Protein AF-A0A8J5N1U4-F1 (afdb_monomer_lite)

pLDDT: mean 74.16, std 12.78, range [39.78, 93.88]

Organism: Homarus americanus (NCBI:txid6706)

Secondary structure (DSSP, 8-state):
-----------------SPPP----TTSPPPP--SS-HHHHHHHHHHTTTTSEEEE-TTT--EEEHHHHHHHHHHHHHHHHHTT--HHHHHHHHHHHTT-SEEEE-GGGHHHHHHHHTTSPTTS-SEEEESS--SSS-BHHHHHTSPPPPP---

Foldseek 3Di:
DDDDDDDDDPDDPPPPPDDDDDDDCPDDHDPDDDPDDPVVVVLVVLVVQPQDWDDADPPVRDTDHSNRVSVCVVVVVVVCVVVVNDPLNVLLVVLQVVLEQEEEEEPVCVVSPVVSVVPHPPRSHNYYEYDDDDPVHHHCVVVVPDDPDPDDDD

Radius of gyration: 26.56 Å; chains: 1; bounding box: 41×57×95 Å

InterPro domains:
  IPR042099 ANL, N-terminal domain [G3DSA:3.40.50.12780] (29-153)

Structure (mmCIF, N/CA/C/O backbone):
data_AF-A0A8J5N1U4-F1
#
_entry.id   AF-A0A8J5N1U4-F1
#
loop_
_atom_site.group_PDB
_atom_site.id
_atom_site.type_symbol
_atom_site.label_atom_id
_atom_site.label_alt_id
_atom_site.label_comp_id
_atom_site.label_asym_id
_atom_site.label_entity_id
_atom_site.label_seq_id
_atom_site.pdbx_PDB_ins_code
_atom_site.Cartn_x
_atom_site.Cartn_y
_atom_site.Cartn_z
_atom_site.occupancy
_atom_site.B_iso_or_equiv
_atom_site.auth_seq_id
_atom_site.auth_comp_id
_atom_site.auth_asym_id
_atom_site.auth_atom_id
_atom_site.pdbx_PDB_model_num
ATOM 1 N N . MET A 1 1 ? 19.398 -33.266 -76.363 1.00 41.66 1 MET A N 1
ATOM 2 C CA . MET A 1 1 ? 19.582 -32.140 -75.424 1.00 41.66 1 MET A CA 1
ATOM 3 C C . MET A 1 1 ? 18.182 -31.602 -75.144 1.00 41.66 1 MET A C 1
ATOM 5 O O . MET A 1 1 ? 17.667 -30.876 -75.972 1.00 41.66 1 MET A O 1
ATOM 9 N N . SER A 1 2 ? 17.373 -32.185 -74.257 1.00 44.72 2 SER A N 1
ATOM 10 C CA . SER A 1 2 ? 17.495 -32.289 -72.787 1.00 44.72 2 SER A CA 1
ATOM 11 C C . SER A 1 2 ? 17.597 -30.916 -72.117 1.00 44.72 2 SER A C 1
ATOM 13 O O . SER A 1 2 ? 18.634 -30.275 -72.226 1.00 44.72 2 SER A O 1
ATOM 15 N N . GLY A 1 3 ? 16.516 -30.512 -71.441 1.00 39.78 3 GLY A N 1
ATOM 16 C CA . GLY A 1 3 ? 16.368 -29.276 -70.657 1.00 39.78 3 GLY A CA 1
ATOM 17 C C . GLY A 1 3 ? 14.884 -28.889 -70.560 1.00 39.78 3 GLY A C 1
ATOM 18 O O . GLY A 1 3 ? 14.394 -28.141 -71.392 1.00 39.78 3 GLY A O 1
ATOM 19 N N . GLN A 1 4 ? 14.061 -29.672 -69.856 1.00 44.44 4 GLN A N 1
ATOM 20 C CA . GLN A 1 4 ? 13.624 -29.440 -68.467 1.00 44.44 4 GLN A CA 1
ATOM 21 C C . GLN A 1 4 ? 12.829 -28.140 -68.235 1.00 44.44 4 GLN A C 1
ATOM 23 O O . GLN A 1 4 ? 13.352 -27.034 -68.273 1.00 44.44 4 GLN A O 1
ATOM 28 N N . GLN A 1 5 ? 11.542 -28.369 -67.954 1.00 47.91 5 GLN A N 1
ATOM 29 C CA . GLN A 1 5 ? 10.615 -27.577 -67.146 1.00 47.91 5 GLN A CA 1
ATOM 30 C C . GLN A 1 5 ? 11.279 -26.648 -66.120 1.00 47.91 5 GLN A C 1
ATOM 32 O O . GLN A 1 5 ? 12.020 -27.122 -65.265 1.00 47.91 5 GLN A O 1
ATOM 37 N N . GLN A 1 6 ? 10.805 -25.401 -66.055 1.00 46.56 6 GLN A N 1
ATOM 38 C CA . GLN A 1 6 ? 10.386 -24.859 -64.764 1.00 46.56 6 GLN A CA 1
ATOM 39 C C . GLN A 1 6 ? 9.267 -23.828 -64.941 1.00 46.56 6 GLN A C 1
ATOM 41 O O . GLN A 1 6 ? 9.483 -22.673 -65.293 1.00 46.56 6 GLN A O 1
ATOM 46 N N . GLN A 1 7 ? 8.039 -24.289 -64.693 1.00 48.97 7 GLN A N 1
ATOM 47 C CA . GLN A 1 7 ? 6.979 -23.440 -64.168 1.00 48.97 7 GLN A CA 1
ATOM 48 C C . GLN A 1 7 ? 7.471 -22.880 -62.830 1.00 48.97 7 GLN A C 1
ATOM 50 O O . GLN A 1 7 ? 7.702 -23.647 -61.898 1.00 48.97 7 GLN A O 1
ATOM 55 N N . GLN A 1 8 ? 7.604 -21.563 -62.724 1.00 47.72 8 GLN A N 1
ATOM 56 C CA . GLN A 1 8 ? 7.517 -20.890 -61.435 1.00 47.72 8 GLN A CA 1
ATOM 57 C C . GLN A 1 8 ? 6.198 -20.136 -61.404 1.00 47.72 8 GLN A C 1
ATOM 59 O O . GLN A 1 8 ? 6.012 -19.091 -6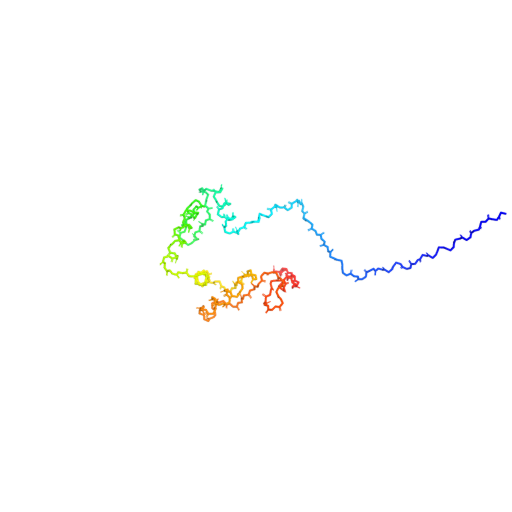2.020 1.00 47.72 8 GLN A O 1
ATOM 64 N N . GLN A 1 9 ? 5.256 -20.782 -60.722 1.00 46.69 9 GLN A N 1
ATOM 65 C CA . GLN A 1 9 ? 4.173 -20.127 -60.018 1.00 46.69 9 GLN A CA 1
ATOM 66 C C . GLN A 1 9 ? 4.811 -19.113 -59.069 1.00 46.69 9 GLN A C 1
ATOM 68 O O . GLN A 1 9 ? 5.554 -19.527 -58.183 1.00 46.69 9 GLN A O 1
ATOM 73 N N . ASP A 1 10 ? 4.509 -17.828 -59.224 1.00 41.28 10 ASP A N 1
ATOM 74 C CA . ASP A 1 10 ? 4.694 -16.891 -58.122 1.00 41.28 10 ASP A CA 1
ATOM 75 C C . ASP A 1 10 ? 3.323 -16.626 -57.513 1.00 41.28 10 ASP A C 1
ATOM 77 O O . ASP A 1 10 ? 2.457 -15.933 -58.057 1.00 41.28 10 ASP A O 1
ATOM 81 N N . GLY A 1 11 ? 3.100 -17.362 -56.426 1.00 40.69 11 GLY A N 1
ATOM 82 C CA . GLY A 1 11 ? 1.890 -17.367 -55.638 1.00 40.69 11 GLY A CA 1
ATOM 83 C C . GLY A 1 11 ? 1.672 -16.006 -55.000 1.00 40.69 11 GLY A C 1
ATOM 84 O O . GLY A 1 11 ? 2.593 -15.371 -54.490 1.00 40.69 11 GLY A O 1
ATOM 85 N N . GLY A 1 12 ? 0.413 -15.576 -55.024 1.00 42.41 12 GLY A N 1
ATOM 86 C CA . GLY A 1 12 ? -0.030 -14.341 -54.405 1.00 42.41 12 GLY A CA 1
ATOM 87 C C . GLY A 1 12 ? 0.513 -14.196 -52.986 1.00 42.41 12 GLY A C 1
ATOM 88 O O . GLY A 1 12 ? 0.215 -15.001 -52.102 1.00 42.41 12 GLY A O 1
ATOM 89 N N . SER A 1 13 ? 1.270 -13.120 -52.780 1.00 47.00 13 SER A N 1
ATOM 90 C CA . SER A 1 13 ? 1.618 -12.612 -51.460 1.00 47.00 13 SER A CA 1
ATOM 91 C C . SER A 1 13 ? 0.327 -12.166 -50.774 1.00 47.00 13 SER A C 1
ATOM 93 O O . SER A 1 13 ? -0.119 -11.021 -50.883 1.00 47.00 13 SER A O 1
ATOM 95 N N . ARG A 1 14 ? -0.339 -13.118 -50.112 1.00 47.19 14 ARG A N 1
ATOM 96 C CA . ARG A 1 14 ? -1.387 -12.838 -49.135 1.00 47.19 14 ARG A CA 1
ATOM 97 C C . ARG A 1 14 ? -0.720 -12.036 -48.027 1.00 47.19 14 ARG A C 1
ATOM 99 O O . ARG A 1 14 ? -0.012 -12.595 -47.193 1.00 47.19 14 ARG A O 1
ATOM 106 N N . ARG A 1 15 ? -0.928 -10.716 -48.034 1.00 52.91 15 ARG A N 1
ATOM 107 C CA . ARG A 1 15 ? -0.676 -9.874 -46.863 1.00 52.91 15 ARG A CA 1
ATOM 108 C C . ARG A 1 15 ? -1.424 -10.516 -45.699 1.00 52.91 15 ARG A C 1
ATOM 110 O O . ARG A 1 15 ? -2.650 -10.534 -45.705 1.00 52.91 15 ARG A O 1
ATOM 117 N N . SER A 1 16 ? -0.683 -11.099 -44.760 1.00 56.88 16 SER A N 1
ATOM 118 C CA . SER A 1 16 ? -1.241 -11.563 -43.494 1.00 56.88 16 SER A CA 1
ATOM 119 C C . SER A 1 16 ? -1.941 -10.369 -42.835 1.00 56.88 16 SER A C 1
ATOM 121 O O . SER A 1 16 ? -1.305 -9.359 -42.536 1.00 56.88 16 SER A O 1
ATOM 123 N N . THR A 1 17 ? -3.263 -10.472 -42.707 1.00 61.09 17 THR A N 1
ATOM 124 C CA . THR A 1 17 ? -4.154 -9.554 -41.980 1.00 61.09 17 THR A CA 1
ATOM 125 C C . THR A 1 17 ? -4.176 -9.850 -40.484 1.00 61.09 17 THR A C 1
ATOM 127 O O . THR A 1 17 ? -5.016 -9.311 -39.767 1.00 61.09 17 THR A O 1
ATOM 130 N N . GLU A 1 18 ? -3.298 -10.729 -40.002 1.00 58.34 18 GLU A N 1
ATOM 131 C CA . GLU A 1 18 ? -3.240 -11.041 -38.584 1.00 58.34 18 GLU A CA 1
ATOM 132 C C . GLU A 1 18 ? -2.571 -9.883 -37.836 1.00 58.34 18 GLU A C 1
ATOM 134 O O . GLU A 1 18 ? -1.501 -9.415 -38.250 1.00 58.34 18 GLU A O 1
ATOM 139 N N . PRO A 1 19 ? -3.196 -9.385 -36.755 1.00 63.00 19 PRO A N 1
ATOM 140 C CA . PRO A 1 19 ? -2.589 -8.363 -35.921 1.00 63.00 19 PRO A CA 1
ATOM 141 C C . PRO A 1 19 ? -1.254 -8.886 -35.387 1.00 63.00 19 PRO A C 1
ATOM 143 O O . PRO A 1 19 ? -1.186 -9.951 -34.778 1.00 63.00 19 PRO A O 1
ATOM 146 N N . ARG A 1 20 ? -0.177 -8.139 -35.642 1.00 67.38 20 ARG A N 1
ATOM 147 C CA . ARG A 1 20 ? 1.152 -8.455 -35.116 1.00 67.38 20 ARG A CA 1
ATOM 148 C C . ARG A 1 20 ? 1.341 -7.727 -33.798 1.00 67.38 20 ARG A C 1
ATOM 150 O O . ARG A 1 20 ? 1.148 -6.514 -33.737 1.00 67.38 20 ARG A O 1
ATOM 157 N N . ILE A 1 21 ? 1.735 -8.464 -32.767 1.00 73.19 21 ILE A N 1
ATOM 158 C CA . ILE A 1 21 ? 2.189 -7.876 -31.509 1.00 73.19 21 ILE A CA 1
ATOM 159 C C . ILE A 1 21 ? 3.539 -7.214 -31.793 1.00 73.19 21 ILE A C 1
ATOM 161 O O . ILE A 1 21 ? 4.457 -7.854 -32.306 1.00 73.19 21 ILE A O 1
ATOM 165 N N . LEU A 1 22 ? 3.630 -5.914 -31.522 1.00 63.53 22 LEU A N 1
ATOM 166 C CA . LEU A 1 22 ? 4.892 -5.187 -31.545 1.00 63.53 22 LEU A CA 1
ATOM 167 C C . LEU A 1 22 ? 5.527 -5.328 -30.163 1.00 63.53 22 LEU A C 1
ATOM 169 O O . LEU A 1 22 ? 5.060 -4.721 -29.202 1.00 63.53 22 LEU A O 1
ATOM 173 N N . GLU A 1 23 ? 6.571 -6.143 -30.071 1.00 72.88 23 GLU A N 1
ATOM 174 C CA . GLU A 1 23 ? 7.430 -6.211 -28.890 1.00 72.88 23 GLU A CA 1
ATOM 175 C C . GLU A 1 23 ? 8.497 -5.114 -29.019 1.00 72.88 23 GLU A C 1
ATOM 177 O O . GLU A 1 23 ? 9.260 -5.078 -29.985 1.00 72.88 23 GLU A O 1
ATOM 182 N N . TRP A 1 24 ? 8.492 -4.157 -28.088 1.00 77.75 24 TRP A N 1
ATOM 183 C CA . TRP A 1 24 ? 9.495 -3.098 -27.995 1.00 77.75 24 TRP A CA 1
ATOM 184 C C . TRP A 1 24 ? 10.189 -3.190 -26.637 1.00 77.75 24 TRP A C 1
ATOM 186 O O . TRP A 1 24 ? 9.591 -2.874 -25.612 1.00 77.75 24 TRP A O 1
ATOM 196 N N . ASP A 1 25 ? 11.462 -3.583 -26.646 1.00 71.31 25 ASP A N 1
ATOM 197 C CA . ASP A 1 25 ? 12.261 -3.826 -25.435 1.00 71.31 25 ASP A CA 1
ATOM 198 C C . ASP A 1 25 ? 12.846 -2.551 -24.795 1.00 71.31 25 ASP A C 1
ATOM 200 O O . ASP A 1 25 ? 13.636 -2.616 -23.854 1.00 71.31 25 ASP A O 1
ATOM 204 N N . GLY A 1 26 ? 12.467 -1.365 -25.286 1.00 69.25 26 GLY A N 1
ATOM 205 C CA . GLY A 1 26 ? 13.029 -0.097 -24.822 1.00 69.25 26 GLY A CA 1
ATOM 206 C C . GLY A 1 26 ? 14.527 0.071 -25.152 1.00 69.25 26 GLY A C 1
ATOM 207 O O . GLY A 1 26 ? 15.138 -0.769 -25.809 1.00 69.25 26 GLY A O 1
ATOM 208 N N . PRO A 1 27 ? 15.147 1.200 -24.759 1.00 77.69 27 PRO A N 1
ATOM 209 C CA . PRO A 1 27 ? 16.521 1.541 -25.146 1.00 77.69 27 PRO A CA 1
ATOM 210 C C . PRO A 1 27 ? 17.630 0.871 -24.306 1.00 77.69 27 PRO A C 1
ATOM 212 O O . PRO A 1 27 ? 18.774 1.323 -24.346 1.00 77.69 27 PRO A O 1
ATOM 215 N N . GLY A 1 28 ? 17.351 -0.189 -23.545 1.00 77.12 28 GLY A N 1
ATOM 216 C CA . GLY A 1 28 ? 18.375 -0.849 -22.734 1.00 77.12 28 GLY A CA 1
ATOM 217 C C . GLY A 1 28 ? 17.870 -2.082 -21.989 1.00 77.12 28 GLY A C 1
ATOM 218 O O . GLY A 1 28 ? 16.665 -2.319 -21.949 1.00 77.12 28 GLY A O 1
ATOM 219 N N . PRO A 1 29 ? 18.779 -2.875 -21.393 1.00 84.06 29 PRO A N 1
ATOM 220 C CA . PRO A 1 29 ? 18.382 -4.038 -20.617 1.00 84.06 29 PRO A CA 1
ATOM 221 C C . PRO A 1 29 ? 17.514 -3.601 -19.435 1.00 84.06 29 PRO A C 1
ATOM 223 O O . PRO A 1 29 ? 17.876 -2.688 -18.689 1.00 84.06 29 PRO A O 1
ATOM 226 N N . LEU A 1 30 ? 16.373 -4.269 -19.260 1.00 79.38 30 LEU A N 1
ATOM 227 C CA . LEU A 1 30 ? 15.530 -4.067 -18.089 1.00 79.38 30 LEU A CA 1
ATOM 228 C C . LEU A 1 30 ? 16.324 -4.410 -16.817 1.00 79.38 30 LEU A C 1
ATOM 230 O O . LEU A 1 30 ? 17.080 -5.389 -16.811 1.00 79.38 30 LEU A O 1
ATOM 234 N N . PRO A 1 31 ? 16.168 -3.636 -15.730 1.00 80.56 31 PRO A N 1
ATOM 235 C CA . PRO A 1 31 ? 16.777 -3.990 -14.458 1.00 80.56 31 PRO A CA 1
ATOM 236 C C . PRO A 1 31 ? 16.227 -5.337 -13.980 1.00 80.56 31 PRO A C 1
ATOM 238 O O . PRO A 1 31 ? 15.049 -5.646 -14.169 1.00 80.56 31 PRO A O 1
ATOM 241 N N . ALA A 1 32 ? 17.082 -6.140 -13.345 1.00 83.06 32 ALA A N 1
ATOM 242 C CA . ALA A 1 32 ? 16.647 -7.395 -12.749 1.00 83.06 32 ALA A CA 1
ATOM 243 C C . ALA A 1 32 ? 15.564 -7.116 -11.698 1.00 83.06 32 ALA A C 1
ATOM 245 O O . ALA A 1 32 ? 15.780 -6.325 -10.780 1.00 83.06 32 ALA A O 1
ATOM 246 N N . ILE A 1 33 ? 14.411 -7.771 -11.833 1.00 81.62 33 ILE A N 1
ATOM 247 C CA . ILE A 1 33 ? 13.327 -7.683 -10.854 1.00 81.62 33 ILE A CA 1
ATOM 248 C C . ILE A 1 33 ? 13.616 -8.730 -9.770 1.00 81.62 33 ILE A C 1
ATOM 250 O O . ILE A 1 33 ? 13.562 -9.929 -10.062 1.00 81.62 33 ILE A O 1
ATOM 254 N N . PRO A 1 34 ? 13.969 -8.324 -8.539 1.00 80.81 34 PRO A N 1
ATOM 255 C CA . PRO A 1 34 ? 14.308 -9.272 -7.491 1.00 80.81 34 PRO A CA 1
ATOM 256 C C . PRO A 1 34 ? 13.063 -10.051 -7.051 1.00 80.81 34 PRO A C 1
ATOM 258 O O . PRO A 1 34 ? 11.991 -9.480 -6.860 1.00 80.81 34 PRO A O 1
ATOM 261 N N . ASN A 1 35 ? 13.210 -11.364 -6.853 1.00 84.19 35 ASN A N 1
ATOM 262 C CA . ASN A 1 35 ? 12.137 -12.231 -6.356 1.00 84.19 35 ASN A CA 1
ATOM 263 C C . ASN A 1 35 ? 12.015 -12.136 -4.825 1.00 84.19 35 ASN A C 1
ATOM 265 O O . ASN A 1 35 ? 12.283 -13.095 -4.100 1.00 84.19 35 ASN A O 1
ATOM 269 N N . ILE A 1 36 ? 11.674 -10.947 -4.333 1.00 83.19 36 ILE A N 1
ATOM 270 C CA . ILE A 1 36 ? 11.468 -10.656 -2.913 1.00 83.19 36 ILE A CA 1
ATOM 271 C C . ILE A 1 36 ? 10.156 -9.898 -2.717 1.00 83.19 36 ILE A C 1
ATOM 273 O O . ILE A 1 36 ? 9.593 -9.324 -3.648 1.00 83.19 36 ILE A O 1
ATOM 277 N N . ASN A 1 37 ? 9.656 -9.888 -1.483 1.00 82.62 37 ASN A N 1
ATOM 278 C CA . ASN A 1 37 ? 8.480 -9.100 -1.139 1.00 82.62 37 ASN A CA 1
ATOM 279 C C . ASN A 1 37 ? 8.751 -7.601 -1.381 1.00 82.62 37 ASN A C 1
ATOM 281 O O . ASN A 1 37 ? 9.788 -7.089 -0.965 1.00 82.62 37 ASN A O 1
ATOM 285 N N . TYR A 1 38 ? 7.801 -6.895 -2.000 1.00 77.44 38 TYR A N 1
ATOM 286 C CA . TYR A 1 38 ? 7.940 -5.472 -2.329 1.00 77.44 38 TYR A CA 1
ATOM 287 C C . TYR A 1 38 ? 8.277 -4.587 -1.118 1.00 77.44 38 TYR A C 1
ATOM 289 O O . TYR A 1 38 ? 9.109 -3.695 -1.232 1.00 77.44 38 TYR A O 1
ATOM 297 N N . ALA A 1 39 ? 7.695 -4.845 0.055 1.00 77.31 39 ALA A N 1
ATOM 298 C CA . ALA A 1 39 ? 8.014 -4.099 1.270 1.00 77.31 39 ALA A CA 1
ATOM 299 C C . ALA A 1 39 ? 9.457 -4.352 1.733 1.00 77.31 39 ALA A C 1
ATOM 301 O O . ALA A 1 39 ? 10.126 -3.421 2.168 1.00 77.31 39 ALA A O 1
ATOM 302 N N . VAL A 1 40 ? 9.957 -5.585 1.591 1.00 81.06 40 VAL A N 1
ATOM 303 C CA . VAL A 1 40 ? 11.364 -5.916 1.877 1.00 81.06 40 VAL A CA 1
ATOM 304 C C . VAL A 1 40 ? 12.281 -5.190 0.895 1.00 81.06 40 VAL A C 1
ATOM 306 O O . VAL A 1 40 ? 13.186 -4.486 1.331 1.00 81.06 40 VAL A O 1
ATOM 309 N N . PHE A 1 41 ? 11.984 -5.266 -0.407 1.00 85.69 41 PHE A N 1
ATOM 310 C CA . PHE A 1 41 ? 12.714 -4.527 -1.440 1.00 85.69 41 PHE A CA 1
ATOM 311 C C . PHE A 1 41 ? 12.757 -3.023 -1.154 1.00 85.69 41 PHE A C 1
ATOM 313 O O . PHE A 1 41 ? 13.817 -2.404 -1.240 1.00 85.69 41 PHE A O 1
ATOM 320 N N . MET A 1 42 ? 11.613 -2.435 -0.798 1.00 83.38 42 MET A N 1
ATOM 321 C CA . MET A 1 42 ? 11.511 -1.016 -0.477 1.00 83.38 42 MET A CA 1
ATOM 322 C C . MET A 1 42 ? 12.337 -0.666 0.755 1.00 83.38 42 MET A C 1
ATOM 324 O O . MET A 1 42 ? 13.100 0.285 0.691 1.00 83.38 42 MET A O 1
ATOM 328 N N . LEU A 1 43 ? 12.259 -1.431 1.846 1.00 84.75 43 LEU A N 1
ATOM 329 C CA . LEU A 1 43 ? 13.042 -1.157 3.056 1.00 84.75 43 LEU A CA 1
ATOM 330 C C . LEU A 1 43 ? 14.552 -1.261 2.814 1.00 84.75 43 LEU A C 1
ATOM 332 O O . LEU A 1 43 ? 15.301 -0.402 3.277 1.00 84.75 43 LEU A O 1
ATOM 336 N N . GLU A 1 44 ? 14.996 -2.271 2.064 1.00 86.38 44 GLU A N 1
ATOM 337 C CA . GLU A 1 44 ? 16.402 -2.427 1.674 1.00 86.38 44 GLU A CA 1
ATOM 338 C C . GLU A 1 44 ? 16.864 -1.272 0.778 1.00 86.38 44 GLU A C 1
ATOM 340 O O . GLU A 1 44 ? 17.924 -0.688 1.009 1.00 86.38 44 GLU A O 1
ATOM 345 N N . SER A 1 45 ? 16.038 -0.885 -0.196 1.00 85.12 45 SER A N 1
ATOM 346 C CA . SER A 1 45 ? 16.317 0.247 -1.083 1.00 85.12 45 SER A CA 1
ATOM 347 C C . SER A 1 45 ? 16.364 1.564 -0.308 1.00 85.12 45 SER A C 1
ATOM 349 O O . SER A 1 45 ? 17.295 2.343 -0.471 1.00 85.12 45 SER A O 1
ATOM 351 N N . MET A 1 46 ? 15.401 1.801 0.585 1.00 85.75 46 MET A N 1
ATOM 352 C CA . MET A 1 46 ? 15.315 2.987 1.441 1.00 85.75 46 MET A CA 1
ATOM 353 C C . MET A 1 46 ? 16.526 3.100 2.371 1.00 85.75 46 MET A C 1
ATOM 355 O O . MET A 1 46 ? 17.058 4.194 2.551 1.00 85.75 46 MET A O 1
ATOM 359 N N . ALA A 1 47 ? 17.007 1.981 2.922 1.00 84.62 47 ALA A N 1
ATOM 360 C CA . ALA A 1 47 ? 18.192 1.969 3.775 1.00 84.62 47 ALA A CA 1
ATOM 361 C C . ALA A 1 47 ? 19.439 2.522 3.062 1.00 84.62 47 ALA A C 1
ATOM 363 O O . ALA A 1 47 ? 20.257 3.182 3.704 1.00 84.62 47 ALA A O 1
ATOM 364 N N . ALA A 1 48 ? 19.558 2.336 1.743 1.00 88.50 48 ALA A N 1
ATOM 365 C CA . ALA A 1 48 ? 20.670 2.871 0.956 1.00 88.50 48 ALA A CA 1
ATOM 366 C C . ALA A 1 48 ? 20.684 4.411 0.872 1.00 88.50 48 ALA A C 1
ATOM 368 O O . ALA A 1 48 ? 21.741 4.998 0.645 1.00 88.50 48 ALA A O 1
ATOM 369 N N . TYR A 1 49 ? 19.543 5.073 1.085 1.00 89.81 49 TYR A N 1
ATOM 370 C CA . TYR A 1 49 ? 19.424 6.534 1.037 1.00 89.81 49 TYR A CA 1
ATOM 371 C C . TYR A 1 49 ? 19.646 7.214 2.396 1.00 89.81 49 TYR A C 1
ATOM 373 O O . TYR A 1 49 ? 19.790 8.437 2.446 1.00 89.81 49 TYR A O 1
ATOM 381 N N . GLY A 1 50 ? 19.724 6.441 3.488 1.00 88.31 50 GLY A N 1
ATOM 382 C CA . GLY A 1 50 ? 20.139 6.906 4.813 1.00 88.31 50 GLY A CA 1
ATOM 383 C C . GLY A 1 50 ? 19.410 8.170 5.276 1.00 88.31 50 GLY A C 1
ATOM 384 O O . GLY A 1 50 ? 18.204 8.160 5.502 1.00 88.31 50 GLY A O 1
ATOM 385 N N . ASP A 1 51 ? 20.152 9.267 5.421 1.00 93.88 51 ASP A N 1
ATOM 386 C CA . ASP A 1 51 ? 19.642 10.530 5.962 1.00 93.88 51 ASP A CA 1
ATOM 387 C C . ASP A 1 51 ? 19.040 11.487 4.923 1.00 93.88 51 ASP A C 1
ATOM 389 O O . ASP A 1 51 ? 18.698 12.625 5.260 1.00 93.88 51 ASP A O 1
ATOM 393 N N . ALA A 1 52 ? 18.890 11.055 3.669 1.00 93.06 52 ALA A N 1
ATOM 394 C CA . ALA A 1 52 ? 18.156 11.831 2.679 1.00 93.06 52 ALA A CA 1
ATOM 395 C C . ALA A 1 52 ? 16.680 11.981 3.087 1.00 93.06 52 ALA A C 1
ATOM 397 O O . ALA A 1 52 ? 16.082 11.075 3.675 1.00 93.06 52 ALA A O 1
ATOM 398 N N . VAL A 1 53 ? 16.088 13.132 2.758 1.00 91.25 53 VAL A N 1
ATOM 399 C CA . VAL A 1 53 ? 14.658 13.385 2.976 1.00 91.25 53 VAL A CA 1
ATOM 400 C C . VAL A 1 53 ? 13.846 12.448 2.082 1.00 91.25 53 VAL A C 1
ATOM 402 O O . VAL A 1 53 ? 14.047 12.415 0.869 1.00 91.25 53 VAL A O 1
ATOM 405 N N . ALA A 1 54 ? 12.947 11.682 2.696 1.00 86.75 54 ALA A N 1
ATOM 406 C CA . ALA A 1 54 ? 12.064 10.737 2.019 1.00 86.75 54 ALA A CA 1
ATOM 407 C C . ALA A 1 54 ? 10.671 11.327 1.794 1.00 86.75 54 ALA A C 1
ATOM 409 O O . ALA A 1 54 ? 10.098 11.184 0.718 1.00 86.75 54 ALA A O 1
ATOM 410 N N . VAL A 1 55 ? 10.130 11.983 2.822 1.00 84.62 55 VAL A N 1
ATOM 411 C CA . VAL A 1 55 ? 8.790 12.571 2.813 1.00 84.62 55 VAL A CA 1
ATOM 412 C C . VAL A 1 55 ? 8.869 13.964 3.411 1.00 84.62 55 VAL A C 1
ATOM 414 O O . VAL A 1 55 ? 9.526 14.165 4.431 1.00 84.62 55 VAL A O 1
ATOM 417 N N . GLU A 1 56 ? 8.174 14.904 2.786 1.00 87.75 56 GLU A N 1
ATOM 418 C CA . GLU A 1 56 ? 7.943 16.244 3.305 1.00 87.75 56 GLU A CA 1
ATOM 419 C C . GLU A 1 56 ? 6.432 16.478 3.356 1.00 87.75 56 GLU A C 1
ATOM 421 O O . GLU A 1 56 ? 5.735 16.312 2.355 1.00 87.75 56 GLU A O 1
ATOM 426 N N . ASP A 1 57 ? 5.928 16.832 4.531 1.00 79.44 57 ASP A N 1
ATOM 427 C CA . ASP A 1 57 ? 4.576 17.339 4.713 1.00 79.44 57 ASP A CA 1
ATOM 428 C C . ASP A 1 57 ? 4.522 18.769 4.168 1.00 79.44 57 ASP A C 1
ATOM 430 O O . ASP A 1 57 ? 5.245 19.661 4.621 1.00 79.44 57 ASP A O 1
ATOM 434 N N . ALA A 1 58 ? 3.675 18.980 3.163 1.00 79.44 58 ALA A N 1
ATOM 435 C CA . ALA A 1 58 ? 3.563 20.260 2.479 1.00 79.44 58 ALA A CA 1
ATOM 436 C C . ALA A 1 58 ? 3.007 21.376 3.380 1.00 79.44 58 ALA A C 1
ATOM 438 O O . ALA A 1 58 ? 3.408 22.532 3.220 1.00 79.44 58 ALA A O 1
ATOM 439 N N . ASP A 1 59 ? 2.131 21.037 4.326 1.00 80.19 59 ASP A N 1
ATOM 440 C CA . ASP A 1 59 ? 1.425 21.990 5.181 1.00 80.19 59 ASP A CA 1
ATOM 441 C C . ASP A 1 59 ? 2.285 22.387 6.379 1.00 80.19 59 ASP A C 1
ATOM 443 O O . ASP A 1 59 ? 2.434 23.569 6.699 1.00 80.19 59 ASP A O 1
ATOM 447 N N . THR A 1 60 ? 2.888 21.399 7.038 1.00 89.62 60 THR A N 1
ATOM 448 C CA . THR A 1 60 ? 3.687 21.629 8.249 1.00 89.62 60 THR A CA 1
ATOM 449 C C . THR A 1 60 ? 5.165 21.866 7.956 1.00 89.62 60 THR A C 1
ATOM 451 O O . THR A 1 60 ? 5.901 22.303 8.843 1.00 89.62 60 THR A O 1
ATOM 454 N N . ARG A 1 61 ? 5.616 21.594 6.722 1.00 88.75 61 ARG A N 1
ATOM 455 C CA . ARG A 1 61 ? 7.033 21.586 6.306 1.00 88.75 61 ARG A CA 1
ATOM 456 C C . ARG A 1 61 ? 7.883 20.589 7.098 1.00 88.75 61 ARG A C 1
ATOM 458 O O . ARG A 1 61 ? 9.116 20.651 7.059 1.00 88.75 61 ARG A O 1
ATOM 465 N N . GLN A 1 62 ? 7.240 19.678 7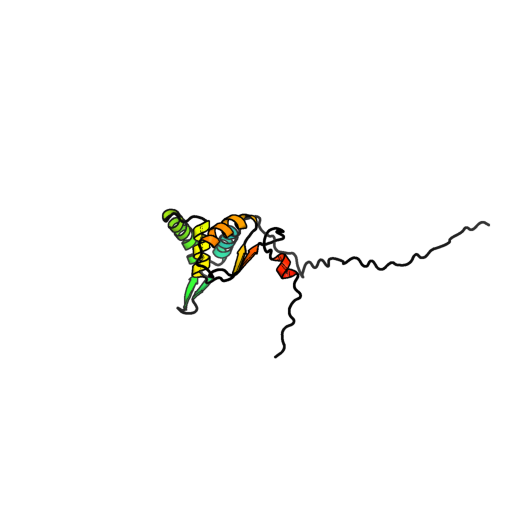.827 1.00 89.38 62 GLN A N 1
ATOM 466 C CA . GLN A 1 62 ? 7.921 18.605 8.523 1.00 89.38 62 GLN A CA 1
ATOM 467 C C . GLN A 1 62 ? 8.487 17.630 7.495 1.00 89.38 62 GLN A C 1
ATOM 469 O O . GLN A 1 62 ? 7.829 17.296 6.516 1.00 89.38 62 GLN A O 1
ATOM 474 N N . HIS A 1 63 ? 9.713 17.171 7.714 1.00 89.31 63 HIS A N 1
ATOM 475 C CA . HIS A 1 63 ? 10.335 16.169 6.864 1.00 89.31 63 HIS A CA 1
ATOM 476 C C . HIS A 1 63 ? 10.732 14.947 7.677 1.00 89.31 63 HIS A C 1
ATOM 478 O O . HIS A 1 63 ? 11.101 15.056 8.847 1.00 89.31 63 HIS A O 1
ATOM 484 N N . TRP A 1 64 ? 10.689 13.796 7.018 1.00 90.75 64 TRP A N 1
ATOM 485 C CA . TRP A 1 64 ? 11.170 12.527 7.541 1.00 90.75 64 TRP A CA 1
ATOM 486 C C . TRP A 1 64 ? 12.216 11.958 6.599 1.00 90.75 64 TRP A C 1
ATOM 488 O O . TRP A 1 64 ? 12.034 11.919 5.377 1.00 90.75 64 TRP A O 1
ATOM 498 N N . LYS A 1 65 ? 13.321 11.507 7.178 1.00 92.12 65 LYS A N 1
ATOM 499 C CA . LYS A 1 65 ? 14.416 10.855 6.467 1.00 92.12 65 LYS A CA 1
ATOM 500 C C . LYS A 1 65 ? 14.103 9.389 6.208 1.00 92.12 65 LYS A C 1
ATOM 502 O O . LYS A 1 65 ? 13.347 8.759 6.952 1.00 92.12 65 LYS A O 1
ATOM 507 N N . TYR A 1 66 ? 14.757 8.809 5.206 1.00 88.88 66 TYR A N 1
ATOM 508 C CA . TYR A 1 66 ? 14.659 7.370 4.950 1.00 88.88 66 TYR A CA 1
ATOM 509 C C . TYR A 1 66 ? 15.041 6.537 6.186 1.00 88.88 66 TYR A C 1
ATOM 511 O O . TYR A 1 66 ? 14.325 5.600 6.538 1.00 88.88 66 TYR A O 1
ATOM 519 N N . SER A 1 67 ? 16.102 6.917 6.901 1.00 88.62 67 SER A N 1
ATOM 520 C CA . SER A 1 67 ? 16.566 6.269 8.135 1.00 88.62 67 SER A CA 1
ATOM 521 C C . SER A 1 67 ? 15.516 6.281 9.253 1.00 88.62 67 SER A C 1
ATOM 523 O O . SER A 1 67 ? 15.325 5.274 9.946 1.00 88.62 67 SER A O 1
ATOM 525 N N . GLU A 1 68 ? 14.789 7.388 9.401 1.00 88.19 68 GLU A N 1
ATOM 526 C CA . GLU A 1 68 ? 13.727 7.554 10.397 1.00 88.19 68 GLU A CA 1
ATOM 527 C C . GLU A 1 68 ? 12.514 6.679 10.073 1.00 88.19 68 GLU A C 1
ATOM 529 O O . GLU A 1 68 ? 11.988 6.007 10.965 1.00 88.19 68 GLU A O 1
ATOM 534 N N . LEU A 1 69 ? 12.117 6.629 8.798 1.00 85.31 69 LEU A N 1
ATOM 535 C CA . LEU A 1 69 ? 11.026 5.776 8.329 1.00 85.31 69 LEU A CA 1
ATOM 536 C C . LEU A 1 69 ? 11.373 4.291 8.489 1.00 85.31 69 LEU A C 1
ATOM 538 O O . LEU A 1 69 ? 10.602 3.554 9.105 1.00 85.31 69 LEU A O 1
ATOM 542 N N . CYS A 1 70 ? 12.556 3.855 8.042 1.00 86.25 70 CYS A N 1
ATOM 543 C CA . CYS A 1 70 ? 13.018 2.471 8.207 1.00 86.25 70 CYS A CA 1
ATOM 544 C C . CYS A 1 70 ? 13.039 2.047 9.683 1.00 86.25 70 CYS A C 1
ATOM 546 O O . CYS A 1 70 ? 12.596 0.953 10.030 1.00 86.25 70 CYS A O 1
ATOM 548 N N . SER A 1 71 ? 13.480 2.939 10.574 1.00 85.69 71 SER A N 1
ATOM 549 C CA . SER A 1 71 ? 13.510 2.687 12.021 1.00 85.69 71 SER A CA 1
ATOM 550 C C . SER A 1 71 ? 12.122 2.730 12.676 1.00 85.69 71 SER A C 1
ATOM 552 O O . SER A 1 71 ? 11.931 2.251 13.800 1.00 85.69 71 SER A O 1
ATOM 554 N N . ALA A 1 72 ? 11.131 3.344 12.029 1.00 83.00 72 ALA A N 1
ATOM 555 C CA . ALA A 1 72 ? 9.752 3.382 12.505 1.00 83.00 72 ALA A CA 1
ATOM 556 C C . ALA A 1 72 ? 8.986 2.097 12.169 1.00 83.00 72 ALA A C 1
ATOM 558 O O . ALA A 1 72 ? 8.184 1.660 12.994 1.00 83.00 72 ALA A O 1
ATOM 559 N N . VAL A 1 73 ? 9.261 1.457 11.028 1.00 81.19 73 VAL A N 1
ATOM 560 C CA . VAL A 1 73 ? 8.477 0.307 10.538 1.00 81.19 73 VAL A CA 1
ATOM 561 C C . VAL A 1 73 ? 8.331 -0.828 11.564 1.00 81.19 73 VAL A C 1
ATOM 563 O O . VAL A 1 73 ? 7.191 -1.213 11.830 1.00 81.19 73 VAL A O 1
ATOM 566 N N . PRO A 1 74 ? 9.391 -1.327 12.234 1.00 81.38 74 PRO A N 1
ATOM 567 C CA . PRO A 1 74 ? 9.229 -2.387 13.232 1.00 81.38 74 PRO A CA 1
ATOM 568 C C . PRO A 1 74 ? 8.405 -1.947 14.449 1.00 81.38 74 PRO A C 1
ATOM 570 O O . PRO A 1 74 ? 7.641 -2.735 15.005 1.00 81.38 74 PRO A O 1
ATOM 573 N N . ARG A 1 75 ? 8.532 -0.676 14.859 1.00 81.75 75 ARG A N 1
ATOM 574 C CA . ARG A 1 75 ? 7.795 -0.111 16.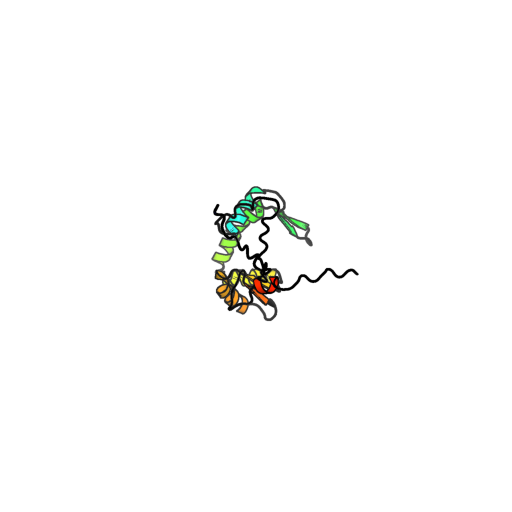001 1.00 81.75 75 ARG A CA 1
ATOM 575 C C . ARG A 1 75 ? 6.310 0.024 15.687 1.00 81.75 75 ARG A C 1
ATOM 577 O O . ARG A 1 75 ? 5.483 -0.350 16.513 1.00 81.75 75 ARG A O 1
ATOM 584 N N . VAL A 1 76 ? 5.984 0.518 14.494 1.00 79.12 76 VAL A N 1
ATOM 585 C CA . VAL A 1 76 ? 4.603 0.634 14.009 1.00 79.12 76 VAL A CA 1
ATOM 586 C C . VAL A 1 76 ? 3.994 -0.754 13.847 1.00 79.12 76 VAL A C 1
ATOM 588 O O . VAL A 1 76 ? 2.941 -1.015 14.416 1.00 79.12 76 VAL A O 1
ATOM 591 N N . SER A 1 77 ? 4.694 -1.674 13.179 1.00 75.31 77 SER A N 1
ATOM 592 C CA . SER A 1 77 ? 4.253 -3.062 13.003 1.00 75.31 77 SER A CA 1
ATOM 593 C C . SER A 1 77 ? 3.974 -3.754 14.344 1.00 75.31 77 SER A C 1
ATOM 595 O O . SER A 1 77 ? 2.900 -4.323 14.539 1.00 75.31 77 SER A O 1
ATOM 597 N N . GLY A 1 78 ? 4.885 -3.634 15.316 1.00 74.38 78 GLY A N 1
ATOM 598 C CA . GLY A 1 78 ? 4.689 -4.176 16.662 1.00 74.38 78 GLY A CA 1
ATOM 599 C C . GLY A 1 78 ? 3.539 -3.510 17.428 1.00 74.38 78 GLY A C 1
ATOM 600 O O . GLY A 1 78 ? 2.799 -4.190 18.138 1.00 74.38 78 GLY A O 1
ATOM 601 N N . GLY A 1 79 ? 3.357 -2.196 17.271 1.00 77.19 79 GLY A N 1
ATOM 602 C CA . GLY A 1 79 ? 2.241 -1.452 17.859 1.00 77.19 79 GLY A CA 1
ATOM 603 C C . GLY A 1 79 ? 0.886 -1.896 17.308 1.00 77.19 79 GLY A C 1
ATOM 604 O O . GLY A 1 79 ? -0.030 -2.157 18.086 1.00 77.19 79 GLY A O 1
ATOM 605 N N . LEU A 1 80 ? 0.789 -2.059 15.987 1.00 76.25 80 LEU A N 1
ATOM 606 C CA . LEU A 1 80 ? -0.399 -2.568 15.299 1.00 76.25 80 LEU A CA 1
ATOM 607 C C . LEU A 1 80 ? -0.721 -4.000 15.743 1.00 76.25 80 LEU A C 1
ATOM 609 O O . LEU A 1 80 ? -1.850 -4.278 16.144 1.00 76.25 80 LEU A O 1
ATOM 613 N N . ALA A 1 81 ? 0.281 -4.883 15.786 1.00 76.25 81 ALA A N 1
ATOM 614 C CA . ALA A 1 81 ? 0.103 -6.254 16.259 1.00 76.25 81 ALA A CA 1
ATOM 615 C C . ALA A 1 81 ? -0.382 -6.307 17.718 1.00 76.25 81 ALA A C 1
ATOM 617 O O . ALA A 1 81 ? -1.302 -7.054 18.044 1.00 76.25 81 ALA A O 1
ATOM 618 N N . LYS A 1 82 ? 0.188 -5.477 18.604 1.00 74.44 82 LYS A N 1
ATOM 619 C CA . LYS A 1 82 ? -0.244 -5.375 20.008 1.00 74.44 82 LYS A CA 1
ATOM 620 C C . LYS A 1 82 ? -1.668 -4.830 20.146 1.00 74.44 82 LYS A C 1
ATOM 622 O O . LYS A 1 82 ? -2.373 -5.218 21.073 1.00 74.44 82 LYS A O 1
ATOM 627 N N . ALA A 1 83 ? -2.083 -3.944 19.245 1.00 75.06 83 ALA A N 1
ATOM 628 C CA . ALA A 1 83 ? -3.442 -3.418 19.182 1.00 75.06 83 ALA A CA 1
ATOM 629 C C . ALA A 1 83 ? -4.449 -4.410 18.566 1.00 75.06 83 ALA A C 1
ATOM 631 O O . ALA A 1 83 ? -5.636 -4.105 18.515 1.00 75.06 83 ALA A O 1
ATOM 632 N N . GLY A 1 84 ? -3.996 -5.591 18.127 1.00 78.25 84 GLY A N 1
ATOM 633 C CA . GLY A 1 84 ? -4.846 -6.613 17.518 1.00 78.25 84 GLY A CA 1
ATOM 634 C C . GLY A 1 84 ? -5.177 -6.354 16.050 1.00 78.25 84 GLY A C 1
ATOM 635 O O . GLY A 1 84 ? -6.039 -7.042 15.515 1.00 78.25 84 GLY A O 1
ATOM 636 N N . VAL A 1 85 ? -4.496 -5.402 15.401 1.00 74.38 85 VAL A N 1
ATOM 637 C CA . VAL A 1 85 ? -4.751 -5.043 14.002 1.00 74.38 85 VAL A CA 1
ATOM 638 C C . VAL A 1 85 ? -4.423 -6.226 13.100 1.00 74.38 85 VAL A C 1
ATOM 640 O O . VAL A 1 85 ? -3.295 -6.723 13.050 1.00 74.38 85 VAL A O 1
ATOM 643 N N . THR A 1 86 ? -5.433 -6.665 12.366 1.00 78.12 86 THR A N 1
ATOM 644 C CA . THR A 1 86 ? -5.338 -7.706 11.347 1.00 78.12 86 THR A CA 1
ATOM 645 C C . THR A 1 86 ? -5.015 -7.104 9.974 1.00 78.12 86 THR A C 1
ATOM 647 O O . THR A 1 86 ? -5.214 -5.913 9.736 1.00 78.12 86 THR A O 1
ATOM 650 N N . ARG A 1 87 ? -4.570 -7.934 9.013 1.00 67.50 87 ARG A N 1
ATOM 651 C CA . ARG A 1 87 ? -4.285 -7.484 7.628 1.00 67.50 87 ARG A CA 1
ATOM 652 C C . ARG A 1 87 ? -5.452 -6.734 6.970 1.00 67.50 87 ARG A C 1
ATOM 654 O O . ARG A 1 87 ? -5.218 -5.874 6.129 1.00 67.50 87 ARG A O 1
ATOM 661 N N . GLY A 1 88 ? -6.696 -7.074 7.316 1.00 66.12 88 GLY A N 1
ATOM 662 C CA . GLY A 1 88 ? -7.876 -6.395 6.778 1.00 66.12 88 GLY A CA 1
ATOM 663 C C . GLY A 1 88 ? -8.055 -4.983 7.342 1.00 66.12 88 GLY A C 1
ATOM 664 O O . GLY A 1 88 ? -8.347 -4.053 6.598 1.00 66.12 88 GLY A O 1
ATOM 665 N N . GLU A 1 89 ? -7.826 -4.799 8.641 1.00 68.94 89 GLU A N 1
ATOM 666 C CA . GLU A 1 89 ? -7.973 -3.505 9.321 1.00 68.94 89 GLU A CA 1
ATOM 667 C C . GLU A 1 89 ? -6.863 -2.515 8.951 1.00 68.94 89 GLU A C 1
ATOM 669 O O . GLU A 1 89 ? -7.119 -1.316 8.842 1.00 68.94 89 GLU A O 1
ATOM 674 N N . GLU A 1 90 ? -5.647 -3.003 8.692 1.00 68.38 90 GLU A N 1
ATOM 675 C CA . GLU A 1 90 ? -4.544 -2.178 8.186 1.00 68.38 90 GLU A CA 1
ATOM 676 C C . GLU A 1 90 ? -4.912 -1.520 6.847 1.00 68.38 90 GLU A C 1
ATOM 678 O O . GLU A 1 90 ? -4.736 -0.315 6.663 1.00 68.38 90 GLU A O 1
ATOM 683 N N . LEU A 1 91 ? -5.514 -2.291 5.938 1.00 67.38 91 LEU A N 1
ATOM 684 C CA . LEU A 1 91 ? -5.959 -1.789 4.642 1.00 67.38 91 LEU A CA 1
ATOM 685 C C . LEU A 1 91 ? -7.088 -0.754 4.782 1.00 67.38 91 LEU A C 1
ATOM 687 O O . LEU A 1 91 ? -7.069 0.273 4.104 1.00 67.38 91 LEU A O 1
ATOM 691 N N . VAL A 1 92 ? -8.039 -0.986 5.693 1.00 68.12 92 VAL A N 1
ATOM 692 C CA . VAL A 1 92 ? -9.106 -0.022 6.022 1.00 68.12 92 VAL A CA 1
ATOM 693 C C . VAL A 1 92 ? -8.518 1.295 6.526 1.00 68.12 92 VAL A C 1
ATOM 695 O O . VAL A 1 92 ? -8.944 2.370 6.102 1.00 68.12 92 VAL A O 1
ATOM 698 N N . HIS A 1 93 ? -7.526 1.223 7.415 1.00 69.88 93 HIS A N 1
ATOM 699 C CA . HIS A 1 93 ? -6.882 2.401 7.984 1.00 69.88 93 HIS A CA 1
ATOM 700 C C . HIS A 1 93 ? -6.165 3.231 6.912 1.00 69.88 93 HIS A C 1
ATOM 702 O O . HIS A 1 93 ? -6.417 4.431 6.802 1.00 69.88 93 HIS A O 1
ATOM 708 N N . VAL A 1 94 ? -5.338 2.594 6.075 1.00 72.50 94 VAL A N 1
ATOM 709 C CA . VAL A 1 94 ? -4.602 3.272 4.994 1.00 72.50 94 VAL A CA 1
ATOM 710 C C . VAL A 1 94 ? -5.554 3.983 4.030 1.00 72.50 94 VAL A C 1
ATOM 712 O O . VAL A 1 94 ? -5.309 5.126 3.644 1.00 72.50 94 VAL A O 1
ATOM 715 N N . LEU A 1 95 ? -6.665 3.347 3.661 1.00 68.81 95 LEU A N 1
ATOM 716 C CA . LEU A 1 95 ? -7.624 3.922 2.716 1.00 68.81 95 LEU A CA 1
ATOM 717 C C . LEU A 1 95 ? -8.417 5.092 3.296 1.00 68.81 95 LEU A C 1
ATOM 719 O O . LEU A 1 95 ? -8.675 6.059 2.584 1.00 68.81 95 LEU A O 1
ATOM 723 N N . ASN A 1 96 ? -8.765 5.033 4.582 1.00 69.81 96 ASN A N 1
ATOM 724 C CA . ASN A 1 96 ? -9.446 6.141 5.247 1.00 69.81 96 ASN A CA 1
ATOM 725 C C . ASN A 1 96 ? -8.538 7.369 5.395 1.00 69.81 96 ASN A C 1
ATOM 727 O O . ASN A 1 96 ? -8.990 8.480 5.145 1.00 69.81 96 ASN A O 1
ATOM 731 N N . VAL A 1 97 ? -7.270 7.185 5.781 1.00 72.50 97 VAL A N 1
ATOM 732 C CA . VAL A 1 97 ? -6.345 8.309 6.029 1.00 72.50 97 VAL A CA 1
ATOM 733 C C . VAL A 1 97 ? -5.832 8.936 4.730 1.00 72.50 97 VAL A C 1
ATOM 735 O O . VAL A 1 97 ? -5.574 10.132 4.690 1.00 72.50 97 VAL A O 1
ATOM 738 N N . SER A 1 98 ? -5.710 8.155 3.655 1.00 72.25 98 SER A N 1
ATOM 739 C CA . SER A 1 98 ? -5.288 8.667 2.341 1.00 72.25 98 SER A CA 1
ATOM 740 C C . SER A 1 98 ? -6.399 9.361 1.547 1.00 72.25 98 SER A C 1
ATOM 742 O O . SER A 1 98 ? -6.131 9.863 0.458 1.00 72.25 98 SER A O 1
ATOM 744 N N . GLU A 1 99 ? -7.646 9.335 2.036 1.00 74.00 99 GLU A N 1
ATOM 745 C CA . GLU A 1 99 ? -8.843 9.747 1.285 1.00 74.00 99 GLU A CA 1
ATOM 746 C C . GLU A 1 99 ? -8.953 9.067 -0.096 1.00 74.00 99 GLU A C 1
ATOM 748 O O . GLU A 1 99 ? -9.552 9.590 -1.046 1.00 74.00 99 GLU A O 1
ATOM 753 N N . ALA A 1 100 ? -8.357 7.878 -0.231 1.00 74.56 100 ALA A N 1
ATOM 754 C CA . ALA A 1 100 ? -8.248 7.189 -1.502 1.00 74.56 100 ALA A CA 1
ATOM 755 C C . ALA A 1 100 ? -9.630 6.774 -2.014 1.00 74.56 100 ALA A C 1
ATOM 757 O O . ALA A 1 100 ? -10.319 5.926 -1.448 1.00 74.56 100 ALA A O 1
ATOM 758 N N . ARG A 1 101 ? -10.017 7.332 -3.165 1.00 79.31 101 ARG A N 1
ATOM 759 C CA . ARG A 1 101 ? -11.286 7.000 -3.834 1.00 79.31 101 ARG A CA 1
ATOM 760 C C . ARG A 1 101 ? -11.195 5.790 -4.752 1.00 79.31 101 ARG A C 1
ATOM 762 O O . ARG A 1 101 ? -12.227 5.301 -5.216 1.00 79.31 101 ARG A O 1
ATOM 769 N N . TRP A 1 102 ? -9.989 5.308 -5.019 1.00 81.25 102 TRP A N 1
ATOM 770 C CA . TRP A 1 102 ? -9.727 4.166 -5.883 1.00 81.25 102 TRP A CA 1
ATOM 771 C C . TRP A 1 102 ? -8.600 3.334 -5.280 1.00 81.25 102 TRP A C 1
ATOM 773 O O . TRP A 1 102 ? -7.674 3.893 -4.700 1.00 81.25 102 TRP A O 1
ATOM 783 N N . ALA A 1 103 ? -8.664 2.016 -5.448 1.00 82.69 103 ALA A N 1
ATOM 784 C CA . ALA A 1 103 ? -7.593 1.108 -5.049 1.00 82.69 103 ALA A CA 1
ATOM 785 C C . ALA A 1 103 ? -7.220 0.181 -6.203 1.00 82.69 103 ALA A C 1
ATOM 787 O O . ALA A 1 103 ? -8.084 -0.242 -6.974 1.00 82.69 103 ALA A O 1
ATOM 788 N N . VAL A 1 104 ? -5.935 -0.152 -6.285 1.00 80.88 104 VAL A N 1
ATOM 789 C CA . VAL A 1 104 ? -5.401 -1.178 -7.181 1.00 80.88 104 VAL A CA 1
ATOM 790 C C . VAL A 1 104 ? -4.771 -2.261 -6.308 1.00 80.88 104 VAL A C 1
ATOM 792 O O . VAL A 1 104 ? -3.929 -1.951 -5.469 1.00 80.88 104 VAL A O 1
ATOM 795 N N . VAL A 1 105 ? -5.199 -3.513 -6.465 1.00 82.31 105 VAL A N 1
ATOM 796 C CA . VAL A 1 105 ? -4.797 -4.630 -5.594 1.00 82.31 105 VAL A CA 1
ATOM 797 C C . VAL A 1 105 ? -4.245 -5.806 -6.394 1.00 82.31 105 VAL A C 1
ATOM 799 O O . VAL A 1 105 ? -4.607 -6.016 -7.550 1.00 82.31 105 VAL A O 1
ATOM 802 N N . HIS A 1 106 ? -3.370 -6.598 -5.778 1.00 80.00 106 HIS A N 1
ATOM 803 C CA . HIS A 1 106 ? -2.893 -7.851 -6.366 1.00 80.00 106 HIS A CA 1
ATOM 804 C C . HIS A 1 106 ? -3.993 -8.937 -6.301 1.00 80.00 106 HIS A C 1
ATOM 806 O O . HIS A 1 106 ? -4.715 -8.979 -5.301 1.00 80.00 106 HIS A O 1
ATOM 812 N N . PRO A 1 107 ? -4.123 -9.838 -7.299 1.00 77.69 107 PRO A N 1
ATOM 813 C CA . PRO A 1 107 ? -5.130 -10.907 -7.297 1.00 77.69 107 PRO A CA 1
ATOM 814 C C . PRO A 1 107 ? -5.155 -11.736 -6.008 1.00 77.69 107 PRO A C 1
ATOM 816 O O . PRO A 1 107 ? -6.215 -11.935 -5.420 1.00 77.69 107 PRO A O 1
ATOM 819 N N . ASP A 1 108 ? -3.980 -12.137 -5.519 1.00 75.31 108 ASP A N 1
ATOM 820 C CA . ASP A 1 108 ? -3.848 -12.994 -4.329 1.00 75.31 108 ASP A CA 1
ATOM 821 C C . ASP A 1 108 ? -4.382 -12.356 -3.040 1.00 75.31 108 ASP A C 1
ATOM 823 O O . ASP A 1 108 ? -4.707 -13.058 -2.084 1.00 75.31 108 ASP A O 1
ATOM 827 N N . VAL A 1 109 ? -4.474 -11.024 -2.997 1.00 76.12 109 VAL A N 1
ATOM 828 C CA . VAL A 1 109 ? -5.014 -10.288 -1.846 1.00 76.12 109 VAL A CA 1
ATOM 829 C C . VAL A 1 109 ? -6.400 -9.713 -2.117 1.00 76.12 109 VAL A C 1
ATOM 831 O O . VAL A 1 109 ? -6.997 -9.158 -1.200 1.00 76.12 109 VAL A O 1
ATOM 834 N N . ALA A 1 110 ? -6.942 -9.865 -3.330 1.00 83.00 110 ALA A N 1
ATOM 835 C CA . ALA A 1 110 ? -8.232 -9.296 -3.708 1.00 83.00 110 ALA A CA 1
ATOM 836 C C . ALA A 1 110 ? -9.384 -9.746 -2.786 1.00 83.00 110 ALA A C 1
ATOM 838 O O . ALA A 1 110 ? -10.122 -8.872 -2.340 1.00 83.00 110 ALA A O 1
ATOM 839 N N . PRO A 1 111 ? -9.512 -11.028 -2.378 1.00 82.50 111 PRO A N 1
ATOM 840 C CA . PRO A 1 111 ? -10.574 -11.430 -1.448 1.00 82.50 111 PRO A CA 1
ATOM 841 C C . PRO A 1 111 ? -10.450 -10.772 -0.065 1.00 82.50 111 PRO A C 1
ATOM 843 O O . PRO A 1 111 ? -11.442 -10.354 0.528 1.00 82.50 111 PRO A O 1
ATOM 846 N N . ALA A 1 112 ? -9.221 -10.653 0.451 1.00 76.88 112 ALA A N 1
ATOM 847 C CA . ALA A 1 112 ? -8.967 -9.991 1.729 1.00 76.88 112 ALA A CA 1
ATOM 848 C C . ALA A 1 112 ? -9.215 -8.477 1.634 1.00 76.88 112 ALA A C 1
ATOM 850 O O . ALA A 1 112 ? -9.738 -7.879 2.573 1.00 76.88 112 ALA A O 1
ATOM 851 N N . ALA A 1 113 ? -8.886 -7.872 0.490 1.00 80.75 113 ALA A N 1
ATOM 852 C CA . ALA A 1 113 ? -9.159 -6.472 0.213 1.00 80.75 113 ALA A CA 1
ATOM 853 C C . ALA A 1 113 ? -10.662 -6.191 0.099 1.00 80.75 113 ALA A C 1
ATOM 855 O O . ALA A 1 113 ? -11.143 -5.243 0.703 1.00 80.75 113 ALA A O 1
ATOM 856 N N . GLU A 1 114 ? -11.427 -7.042 -0.587 1.00 83.31 114 GLU A N 1
ATOM 857 C CA . GLU A 1 114 ? -12.892 -6.944 -0.667 1.00 83.31 114 GLU A CA 1
ATOM 858 C C . GLU A 1 114 ? -13.538 -7.026 0.720 1.00 83.31 114 GLU A C 1
ATOM 860 O O . GLU A 1 114 ? -14.380 -6.193 1.066 1.00 83.31 114 GLU A O 1
ATOM 865 N N . ALA A 1 115 ? -13.103 -7.987 1.542 1.00 81.94 115 ALA A N 1
ATOM 866 C CA . ALA A 1 115 ? -13.571 -8.124 2.918 1.00 81.94 115 ALA A CA 1
ATOM 867 C C . ALA A 1 115 ? -13.258 -6.869 3.747 1.00 81.94 115 ALA A C 1
ATOM 869 O O . ALA A 1 115 ? -14.141 -6.342 4.420 1.00 81.94 115 ALA A O 1
ATOM 870 N N . ALA A 1 116 ? -12.039 -6.340 3.645 1.00 78.94 116 ALA A N 1
ATOM 871 C CA . ALA A 1 116 ? -11.655 -5.090 4.290 1.00 78.94 116 ALA A CA 1
ATOM 872 C C . ALA A 1 116 ? -12.495 -3.901 3.792 1.00 78.94 116 ALA A C 1
ATOM 874 O O . ALA A 1 116 ? -12.957 -3.089 4.587 1.00 78.94 116 ALA A O 1
ATOM 875 N N . PHE A 1 117 ? -12.767 -3.807 2.490 1.00 80.56 117 PHE A N 1
ATOM 876 C CA . PHE A 1 117 ? -13.501 -2.678 1.911 1.00 80.56 117 PHE A CA 1
ATOM 877 C C . PHE A 1 117 ? -14.959 -2.643 2.347 1.00 80.56 117 PHE A C 1
ATOM 879 O O . PHE A 1 117 ? -15.530 -1.561 2.453 1.00 80.56 117 PHE A O 1
ATOM 886 N N . SER A 1 118 ? -15.546 -3.800 2.659 1.00 79.88 118 SER A N 1
ATOM 887 C CA . SER A 1 118 ? -16.892 -3.876 3.236 1.00 79.88 118 SER A CA 1
ATOM 888 C C . SER A 1 118 ? -17.011 -3.197 4.609 1.00 79.88 118 SER A C 1
ATOM 890 O O . SER A 1 118 ? -18.114 -2.852 5.023 1.00 79.88 118 SER A O 1
ATOM 892 N N . LEU A 1 119 ? -15.883 -2.969 5.293 1.00 81.50 119 LEU A N 1
ATOM 893 C CA . LEU A 1 119 ? -15.817 -2.289 6.588 1.00 81.50 119 LEU A CA 1
ATOM 894 C C . LEU A 1 119 ? -15.653 -0.765 6.453 1.00 81.50 119 LEU A C 1
ATOM 896 O O . LEU A 1 119 ? -15.731 -0.051 7.453 1.00 81.50 119 LEU A O 1
ATOM 900 N N . LEU A 1 120 ? -15.399 -0.252 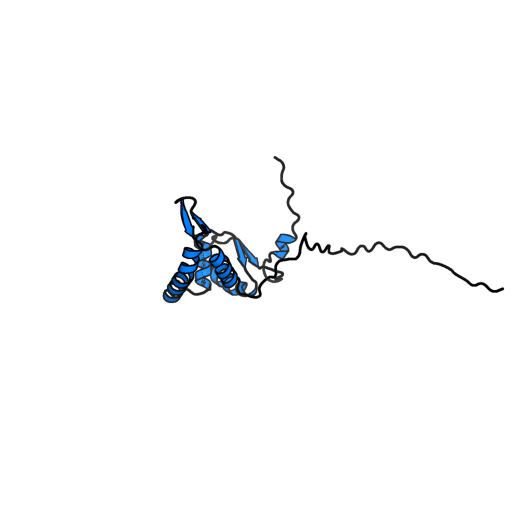5.243 1.00 78.50 120 LEU A N 1
ATOM 901 C CA . LEU A 1 120 ? -15.257 1.183 5.006 1.00 78.50 120 LEU A CA 1
ATOM 902 C C . LEU A 1 120 ? -16.629 1.876 5.008 1.00 78.50 120 LEU A C 1
ATOM 904 O O . LEU A 1 120 ? -17.615 1.298 4.540 1.00 78.50 120 LEU A O 1
ATOM 908 N N . PRO A 1 121 ? -16.710 3.142 5.460 1.00 79.69 121 PRO A N 1
ATOM 909 C CA . PRO A 1 121 ? -17.911 3.946 5.280 1.00 79.69 121 PRO A CA 1
ATOM 910 C C . PRO A 1 121 ? -18.360 3.989 3.812 1.00 79.69 121 PRO A C 1
ATOM 912 O O . PRO A 1 121 ? -17.545 4.026 2.883 1.00 79.69 121 PRO A O 1
ATOM 915 N N . HIS A 1 122 ? -19.677 4.020 3.590 1.00 75.31 122 HIS A N 1
ATOM 916 C CA . HIS A 1 122 ? -20.226 4.129 2.240 1.00 75.31 122 HIS A CA 1
ATOM 917 C C . HIS A 1 122 ? -19.662 5.356 1.513 1.00 75.31 122 HIS A C 1
ATOM 919 O O . HIS A 1 122 ? -19.762 6.484 1.989 1.00 75.31 122 HIS A O 1
ATOM 925 N N . GLY A 1 123 ? -19.107 5.128 0.320 1.00 72.25 123 GLY A N 1
ATOM 926 C CA . GLY A 1 123 ? -18.584 6.190 -0.538 1.00 72.25 123 GLY A CA 1
ATOM 927 C C . GLY A 1 123 ? -17.119 6.564 -0.305 1.00 72.25 123 GLY A C 1
ATOM 928 O O . GLY A 1 123 ? -16.619 7.392 -1.070 1.00 72.25 123 GLY A O 1
ATOM 929 N N . THR A 1 124 ? -16.422 5.947 0.663 1.00 77.62 124 THR A N 1
ATOM 930 C CA . THR A 1 124 ? -14.967 6.114 0.827 1.00 77.62 124 THR A CA 1
ATOM 931 C C . THR A 1 124 ? -14.239 5.664 -0.437 1.00 77.62 124 THR A C 1
ATOM 933 O O . THR A 1 124 ? -13.583 6.469 -1.097 1.00 77.62 124 THR A O 1
ATOM 936 N N . LEU A 1 125 ? -14.441 4.409 -0.848 1.00 78.06 125 LEU A N 1
ATOM 937 C CA . LEU A 1 125 ? -13.848 3.865 -2.064 1.00 78.06 125 LEU A CA 1
ATOM 938 C C . LEU A 1 125 ? -14.906 3.725 -3.159 1.00 78.06 125 LEU A C 1
ATOM 940 O O . LEU A 1 125 ? -15.928 3.067 -2.979 1.00 78.06 125 LEU A O 1
ATOM 944 N N . LYS A 1 126 ? -14.669 4.349 -4.314 1.00 80.69 126 LYS A N 1
ATOM 945 C CA . LYS A 1 126 ? -15.585 4.308 -5.461 1.00 80.69 126 LYS A CA 1
ATOM 946 C C . LYS A 1 126 ? -15.378 3.073 -6.322 1.00 80.69 126 LYS A C 1
ATOM 948 O O . LYS A 1 126 ? -16.336 2.582 -6.913 1.00 80.69 126 LYS A O 1
ATOM 953 N N . LYS A 1 127 ? -14.129 2.619 -6.469 1.00 82.25 127 LYS A N 1
ATOM 954 C CA . LYS A 1 127 ? -13.806 1.480 -7.333 1.00 82.25 127 LYS A CA 1
ATOM 955 C C . LYS A 1 127 ? -12.491 0.809 -6.952 1.00 82.25 127 LYS A C 1
ATOM 957 O O . LYS A 1 127 ? -11.492 1.487 -6.726 1.00 82.25 127 LYS A O 1
ATOM 962 N N . MET A 1 128 ? -12.502 -0.518 -6.944 1.00 85.25 128 MET A N 1
ATOM 963 C CA . MET A 1 128 ? -11.311 -1.353 -6.831 1.00 85.25 128 MET A CA 1
ATOM 964 C C . MET A 1 128 ? -10.969 -1.941 -8.197 1.00 85.25 128 MET A C 1
ATOM 966 O O . MET A 1 128 ? -11.870 -2.346 -8.935 1.00 85.25 128 MET A O 1
ATOM 970 N N . TRP A 1 129 ? -9.679 -2.013 -8.502 1.00 85.06 129 TRP A N 1
ATOM 971 C CA . TRP A 1 129 ? -9.146 -2.690 -9.674 1.00 85.06 129 TRP A CA 1
ATOM 972 C C . TRP A 1 129 ? -8.128 -3.743 -9.261 1.00 85.06 129 TRP A C 1
ATOM 974 O O . TRP A 1 129 ? -7.352 -3.536 -8.332 1.00 85.06 129 TRP A O 1
ATOM 984 N N . VAL A 1 130 ? -8.109 -4.865 -9.965 1.00 84.38 130 VAL A N 1
ATOM 985 C CA . VAL A 1 130 ? -7.153 -5.949 -9.739 1.00 84.38 130 VAL A CA 1
ATOM 986 C C . VAL A 1 130 ? -6.051 -5.889 -10.796 1.00 84.38 130 VAL A C 1
ATOM 988 O O . VAL A 1 130 ? -6.323 -5.686 -11.981 1.00 84.38 130 VAL A O 1
ATOM 991 N N . LEU A 1 131 ? -4.797 -6.035 -10.374 1.00 80.38 131 LEU A N 1
ATOM 992 C CA . LEU A 1 131 ? -3.651 -6.129 -11.278 1.00 80.38 131 LEU A CA 1
ATOM 993 C C . LEU A 1 131 ? -3.702 -7.423 -12.094 1.00 80.38 131 LEU A C 1
ATOM 995 O O . LEU A 1 131 ? -4.054 -8.481 -11.583 1.00 80.38 131 LEU A O 1
ATOM 999 N N . GLY A 1 132 ? -3.285 -7.346 -13.356 1.00 74.56 132 GLY A N 1
ATOM 1000 C CA . GLY A 1 132 ? -3.255 -8.498 -14.254 1.00 74.56 132 GLY A CA 1
ATOM 1001 C C . GLY A 1 132 ? -4.587 -8.744 -14.960 1.00 74.56 132 GLY A C 1
ATOM 1002 O O . GLY A 1 132 ? -5.341 -7.807 -15.224 1.00 74.56 132 GLY A O 1
ATOM 1003 N N . ASN A 1 133 ? -4.835 -10.005 -15.314 1.00 67.38 133 ASN A N 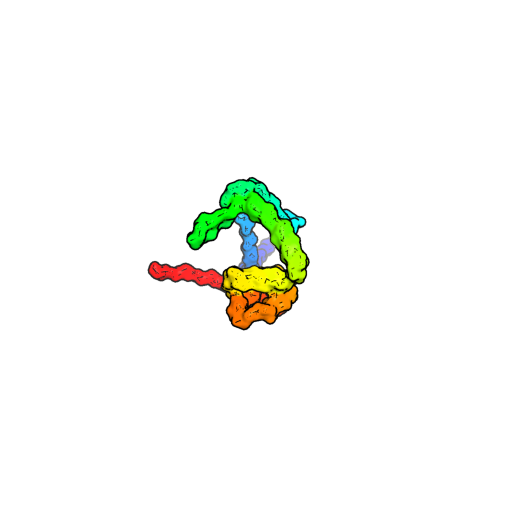1
ATOM 1004 C CA . ASN A 1 133 ? -5.957 -10.413 -16.153 1.00 67.38 133 ASN A CA 1
ATOM 1005 C C . ASN A 1 133 ? -6.905 -11.335 -15.367 1.00 67.38 133 ASN A C 1
ATOM 1007 O O . ASN A 1 133 ? -6.897 -12.553 -15.533 1.00 67.38 133 ASN A O 1
ATOM 1011 N N . ASP A 1 134 ? -7.673 -10.746 -14.449 1.00 69.44 134 ASP A N 1
ATOM 1012 C CA . ASP A 1 134 ? -8.745 -11.436 -13.724 1.00 69.44 134 ASP A CA 1
ATOM 1013 C C . ASP A 1 134 ? -10.060 -11.279 -14.507 1.00 69.44 134 ASP A C 1
ATOM 1015 O O . ASP A 1 134 ? -10.503 -10.161 -14.764 1.00 69.44 134 ASP A O 1
ATOM 1019 N N . SER A 1 135 ? -10.675 -12.397 -14.902 1.00 68.31 135 SER A N 1
ATOM 1020 C CA . SER A 1 135 ? -11.944 -12.413 -15.650 1.00 68.31 135 SER A CA 1
ATOM 1021 C C . SER A 1 135 ? -13.181 -12.215 -14.767 1.00 68.31 135 SER A C 1
ATOM 1023 O O . SER A 1 135 ? -14.271 -11.954 -15.271 1.00 68.31 135 SER A O 1
ATOM 1025 N N . THR A 1 136 ? -13.021 -12.334 -13.450 1.00 78.38 136 THR A N 1
ATOM 1026 C CA . THR A 1 136 ? -14.106 -12.278 -12.462 1.00 78.38 136 THR A CA 1
ATOM 1027 C C . THR A 1 136 ? -14.202 -10.929 -11.758 1.00 78.38 136 THR A C 1
ATOM 1029 O O . THR A 1 136 ? -15.231 -10.621 -11.157 1.00 78.38 136 THR A O 1
ATOM 1032 N N . ARG A 1 137 ? -13.154 -10.103 -11.849 1.00 79.44 137 ARG A N 1
ATOM 1033 C CA . ARG A 1 137 ? -13.053 -8.803 -11.176 1.00 79.44 137 ARG A CA 1
ATOM 1034 C C . AR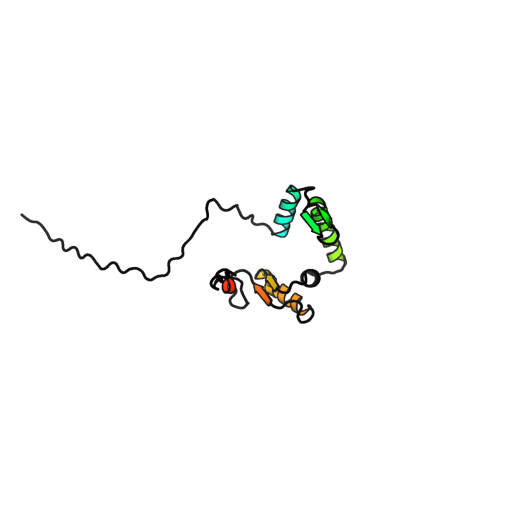G A 1 137 ? -12.706 -7.689 -12.159 1.00 79.44 137 ARG A C 1
ATOM 1036 O O . ARG A 1 137 ? -12.137 -7.954 -13.216 1.00 79.44 137 ARG A O 1
ATOM 1043 N N . PRO A 1 138 ? -12.998 -6.419 -11.827 1.00 78.94 138 PRO A N 1
ATOM 1044 C CA . PRO A 1 138 ? -12.533 -5.292 -12.626 1.00 78.94 138 PRO A CA 1
ATOM 1045 C C . PRO A 1 138 ? -10.999 -5.289 -12.664 1.00 78.94 138 PRO A C 1
ATOM 1047 O O . PRO A 1 138 ? -10.357 -4.957 -11.671 1.00 78.94 138 PRO A O 1
ATOM 1050 N N . CYS A 1 139 ? -10.398 -5.681 -13.785 1.00 80.81 139 CYS A N 1
ATOM 1051 C CA . CYS A 1 139 ? -8.946 -5.746 -13.924 1.00 80.81 139 CYS A CA 1
ATOM 1052 C C . CYS A 1 139 ? -8.378 -4.484 -14.590 1.00 80.81 139 CYS A C 1
ATOM 1054 O O . CYS A 1 139 ? -9.043 -3.837 -15.405 1.00 80.81 139 CYS A O 1
ATOM 1056 N N . ILE A 1 140 ? -7.137 -4.126 -14.252 1.00 78.06 140 ILE A N 1
ATOM 1057 C CA . ILE A 1 140 ? -6.469 -2.958 -14.839 1.00 78.06 140 ILE A CA 1
ATOM 1058 C C . ILE A 1 140 ? -6.191 -3.152 -16.334 1.00 78.06 140 ILE A C 1
ATOM 1060 O O . ILE A 1 140 ? -6.157 -2.172 -17.071 1.00 78.06 140 ILE A O 1
ATOM 1064 N N . ALA A 1 141 ? -6.059 -4.397 -16.811 1.00 73.44 141 ALA A N 1
ATOM 1065 C CA . ALA A 1 141 ? -5.855 -4.674 -18.231 1.00 73.44 141 ALA A CA 1
ATOM 1066 C C . ALA A 1 141 ? -7.007 -4.123 -19.093 1.00 73.44 141 ALA A C 1
ATOM 1068 O O . ALA A 1 141 ? -6.751 -3.588 -20.165 1.00 73.44 141 ALA A O 1
ATOM 1069 N N . HIS A 1 142 ? -8.248 -4.123 -18.586 1.00 71.88 142 HIS A N 1
ATOM 1070 C CA . HIS A 1 142 ? -9.386 -3.488 -19.262 1.00 71.88 142 HIS A CA 1
ATOM 1071 C C . HIS A 1 142 ? -9.284 -1.957 -19.335 1.00 71.88 142 HIS A C 1
ATOM 1073 O O . HIS A 1 142 ? -9.819 -1.346 -20.256 1.00 71.88 142 HIS A O 1
ATOM 1079 N N . LEU A 1 143 ? -8.601 -1.311 -18.385 1.00 67.31 143 LEU A N 1
ATOM 1080 C CA . LEU A 1 143 ? -8.344 0.129 -18.476 1.00 67.31 143 LEU A CA 1
ATOM 1081 C C . LEU A 1 143 ? -7.296 0.444 -19.542 1.00 67.31 143 LEU A C 1
ATOM 1083 O O . LEU A 1 143 ? -7.413 1.447 -20.237 1.00 67.31 143 LEU A O 1
ATOM 1087 N N . MET A 1 144 ? -6.306 -0.434 -19.690 1.00 69.38 144 MET A N 1
ATOM 1088 C CA . MET A 1 144 ? -5.210 -0.276 -20.647 1.00 69.38 144 MET A CA 1
ATOM 1089 C C . MET A 1 144 ? -5.640 -0.527 -22.101 1.00 69.38 144 MET A C 1
ATOM 1091 O O . MET A 1 144 ? -4.896 -0.188 -23.015 1.00 69.38 144 MET A O 1
ATOM 1095 N N . THR A 1 145 ? -6.830 -1.095 -22.330 1.00 70.50 145 THR A N 1
ATOM 1096 C CA . THR A 1 145 ? -7.419 -1.242 -23.674 1.00 70.50 145 THR A CA 1
ATOM 1097 C C . THR A 1 145 ? -8.154 0.006 -24.165 1.00 70.50 145 THR A C 1
ATOM 1099 O O . THR A 1 145 ? -8.614 0.023 -25.304 1.00 70.50 145 THR A O 1
ATOM 1102 N N . HIS A 1 146 ? -8.311 1.035 -23.327 1.00 64.94 146 HIS A N 1
ATOM 1103 C CA . HIS A 1 146 ? -8.880 2.302 -23.773 1.00 64.94 146 HIS A CA 1
ATOM 1104 C C . HIS A 1 146 ? -7.834 3.123 -24.527 1.00 64.94 146 HIS A C 1
ATOM 1106 O O . HIS A 1 146 ? -6.718 3.306 -24.041 1.00 64.94 146 HIS A O 1
ATOM 1112 N N . ASP A 1 147 ? -8.220 3.646 -25.694 1.00 51.53 147 ASP A N 1
ATOM 1113 C CA . ASP A 1 147 ? -7.368 4.546 -26.466 1.00 51.53 147 ASP A CA 1
ATOM 1114 C C . ASP A 1 147 ? -6.959 5.760 -25.614 1.00 51.53 147 ASP A C 1
ATOM 1116 O O . ASP A 1 147 ? -7.803 6.332 -24.908 1.00 51.53 147 ASP A O 1
ATOM 1120 N N . PRO A 1 148 ? -5.682 6.185 -25.664 1.00 63.56 148 PRO A N 1
ATOM 1121 C CA . PRO A 1 148 ? -5.247 7.379 -24.962 1.00 63.56 148 PRO A CA 1
ATOM 1122 C C . PRO A 1 148 ? -6.062 8.574 -25.456 1.00 63.56 148 PRO A C 1
ATOM 1124 O O . PRO A 1 148 ? -6.109 8.859 -26.652 1.00 63.56 148 PRO A O 1
ATOM 1127 N N . VAL A 1 149 ? -6.705 9.289 -24.528 1.00 60.22 149 VAL A N 1
ATOM 1128 C CA . VAL A 1 149 ? -7.398 10.536 -24.859 1.00 60.22 149 VAL A CA 1
ATOM 1129 C C . VAL A 1 149 ? -6.332 11.532 -25.326 1.00 60.22 149 VAL A C 1
ATOM 1131 O O . VAL A 1 149 ? -5.438 11.855 -24.536 1.00 60.22 149 VAL A O 1
ATOM 1134 N N . PRO A 1 150 ? -6.371 12.012 -26.584 1.00 59.12 150 PRO A N 1
ATOM 1135 C CA . PRO A 1 150 ? -5.392 12.979 -27.052 1.00 59.12 150 PRO A CA 1
ATOM 1136 C C . PRO A 1 150 ? -5.472 14.239 -26.178 1.00 59.12 150 PRO A C 1
ATOM 1138 O O . PRO A 1 150 ? -6.574 14.651 -25.798 1.00 59.12 150 PRO A O 1
ATOM 1141 N N . PRO A 1 151 ? -4.329 14.853 -25.822 1.00 55.72 151 PRO A N 1
ATOM 1142 C CA . PRO A 1 151 ? -4.323 16.032 -24.969 1.00 55.72 151 PRO A CA 1
ATOM 1143 C C . PRO A 1 151 ? -5.173 17.131 -25.615 1.00 55.72 151 PRO A C 1
ATOM 1145 O O . PRO A 1 151 ? -4.942 17.501 -26.766 1.00 55.72 151 PRO A O 1
ATOM 1148 N N . SER A 1 152 ? -6.170 17.652 -24.889 1.00 57.78 152 SER A N 1
ATOM 1149 C CA . SER A 1 152 ? -6.959 18.773 -25.395 1.00 57.78 152 SER A CA 1
ATOM 1150 C C . SER A 1 152 ? -6.068 20.011 -25.418 1.00 57.78 152 SER A C 1
ATOM 1152 O O . SER A 1 152 ? -5.738 20.560 -24.365 1.00 57.78 152 SER A O 1
ATOM 1154 N N . THR A 1 153 ? -5.677 20.461 -26.602 1.00 55.28 153 THR A N 1
ATOM 1155 C CA . THR A 1 153 ? -5.117 21.799 -26.782 1.00 55.28 153 THR A CA 1
ATOM 1156 C C . THR A 1 153 ? -6.213 22.814 -26.462 1.00 55.28 153 THR A C 1
ATOM 1158 O O . THR A 1 153 ? -7.179 22.932 -27.217 1.00 55.28 153 THR A O 1
ATOM 1161 N N . LYS A 1 154 ? -6.089 23.484 -25.314 1.00 47.59 154 LYS A N 1
ATOM 1162 C CA . LYS A 1 154 ? -6.729 24.778 -25.067 1.00 47.59 154 LYS A CA 1
ATOM 1163 C C . LYS A 1 154 ? -5.781 25.887 -25.489 1.00 47.59 154 LYS A C 1
ATOM 1165 O O . LYS A 1 154 ? -4.564 25.703 -25.269 1.00 47.59 154 LYS A O 1
#

Sequence (154 aa):
MSGQQQQQQDGGSRRSTEPRILEWDGPGPLPAIPNINYAVFMLESMAAYGDAVAVEDADTRQHWKYSELCSAVPRVSGGLAKAGVTRGEELVHVLNVSEARWAVVHPDVAPAAEAAFSLLPHGTLKKMWVLGNDSTRPCIAHLMTHDPVPPSTK